Protein AF-F3G3C3-F1 (afdb_monomer_lite)

Radius of gyration: 20.69 Å; chains: 1; bounding box: 34×18×62 Å

Sequence (66 aa):
MKFSLRHIAATAGCMLIASQLLAEPKRPECIAPASPGGGFDLTCKLVQSALINEKILTSPMRVTYM

Secondary structure (DSSP, 8-state):
-HHHHHHHHHHHHHHHHGGGGGPPPSS-EEEESS-TTSHHHHHHHHHHHHHHHTTS-SSPPEEEE-

pLDDT: mean 83.37, std 12.83, range [53.12, 96.56]

Structure (mmCIF, N/CA/C/O backbone):
data_AF-F3G3C3-F1
#
_entry.id   AF-F3G3C3-F1
#
loop_
_atom_site.group_PDB
_atom_site.id
_atom_site.type_symbol
_atom_site.label_atom_id
_atom_site.label_alt_id
_atom_site.label_comp_id
_atom_site.label_asym_id
_atom_site.label_entity_id
_atom_site.label_seq_id
_atom_site.pdbx_PDB_ins_code
_atom_site.Cartn_x
_atom_site.Cartn_y
_atom_site.Cartn_z
_atom_site.occupancy
_atom_site.B_iso_or_equiv
_atom_site.auth_seq_id
_atom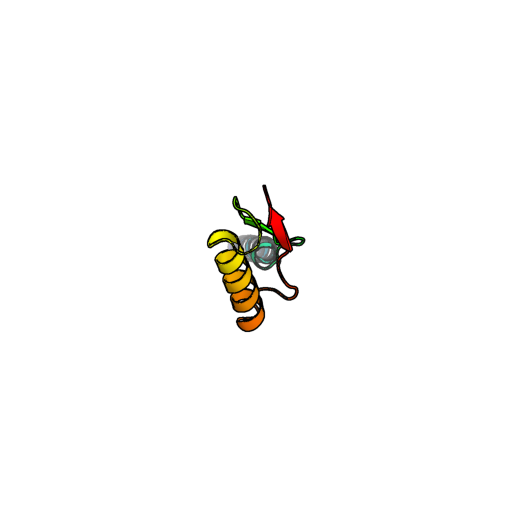_site.auth_comp_id
_atom_site.auth_asym_id
_atom_site.auth_atom_id
_atom_site.pdbx_PDB_model_num
ATOM 1 N N . MET A 1 1 ? -20.211 -6.394 50.195 1.00 53.12 1 MET A N 1
ATOM 2 C CA . MET A 1 1 ? -20.765 -6.058 48.856 1.00 53.12 1 MET A CA 1
ATOM 3 C C . MET A 1 1 ? -20.144 -4.827 48.169 1.00 53.12 1 MET A C 1
ATOM 5 O O . MET A 1 1 ? -20.442 -4.607 47.007 1.00 53.12 1 MET A O 1
ATOM 9 N N . LYS A 1 2 ? -19.242 -4.046 48.794 1.00 54.09 2 LYS A N 1
ATOM 10 C CA . LYS A 1 2 ? -18.600 -2.874 48.144 1.00 54.09 2 LYS A CA 1
ATOM 11 C C . LYS A 1 2 ? -17.411 -3.221 47.227 1.00 54.09 2 LYS A C 1
ATOM 13 O O . LYS A 1 2 ? -17.058 -2.436 46.355 1.00 54.09 2 LYS A O 1
ATOM 18 N N . PHE A 1 3 ? -16.805 -4.398 47.415 1.00 58.16 3 PHE A N 1
ATOM 19 C CA . PHE A 1 3 ? -15.616 -4.832 46.669 1.00 58.16 3 PHE A CA 1
ATOM 20 C C . PHE A 1 3 ? -15.942 -5.162 45.201 1.00 58.16 3 PHE A C 1
ATOM 22 O O . PHE A 1 3 ? -15.208 -4.754 44.313 1.00 58.16 3 PHE A O 1
ATOM 29 N N . SER A 1 4 ? -17.091 -5.792 44.930 1.00 62.03 4 SER A N 1
ATOM 30 C CA . SER A 1 4 ? -17.521 -6.184 43.575 1.00 62.03 4 SER A CA 1
ATOM 31 C C . SER A 1 4 ? -17.763 -4.981 42.645 1.00 62.03 4 SER A C 1
ATOM 33 O O . SER A 1 4 ? -17.327 -4.995 41.498 1.00 62.03 4 SER A O 1
ATOM 35 N N . LEU A 1 5 ? -18.336 -3.887 43.161 1.00 64.12 5 LEU A N 1
ATOM 36 C CA . LEU A 1 5 ? -18.683 -2.714 42.348 1.00 64.12 5 LEU A CA 1
ATOM 37 C C . LEU A 1 5 ? -17.450 -1.966 41.799 1.00 64.12 5 LEU A C 1
ATOM 39 O O . LEU A 1 5 ? -17.481 -1.448 40.687 1.00 64.12 5 LEU A O 1
ATOM 43 N N . ARG A 1 6 ? -16.334 -1.962 42.545 1.00 66.31 6 ARG A N 1
ATOM 44 C CA . ARG A 1 6 ? -15.061 -1.359 42.103 1.00 66.31 6 ARG A CA 1
ATOM 45 C C . ARG A 1 6 ? -14.400 -2.132 40.958 1.00 66.31 6 ARG A C 1
ATOM 47 O O . ARG A 1 6 ? -13.825 -1.516 40.069 1.00 66.31 6 ARG A O 1
ATOM 54 N N . HIS A 1 7 ? -14.503 -3.460 40.965 1.00 65.75 7 HIS A N 1
ATOM 55 C CA . HIS A 1 7 ? -13.897 -4.313 39.937 1.00 65.75 7 HIS A CA 1
ATOM 56 C C . HIS A 1 7 ? -14.679 -4.242 38.618 1.00 65.75 7 HIS A C 1
ATOM 58 O O . HIS A 1 7 ? -14.082 -4.234 37.542 1.00 65.75 7 HIS A O 1
ATOM 64 N N . ILE A 1 8 ? -16.006 -4.105 38.698 1.00 74.06 8 ILE A N 1
ATOM 65 C CA . ILE A 1 8 ? -16.871 -3.893 37.528 1.00 74.06 8 ILE A CA 1
ATOM 66 C C .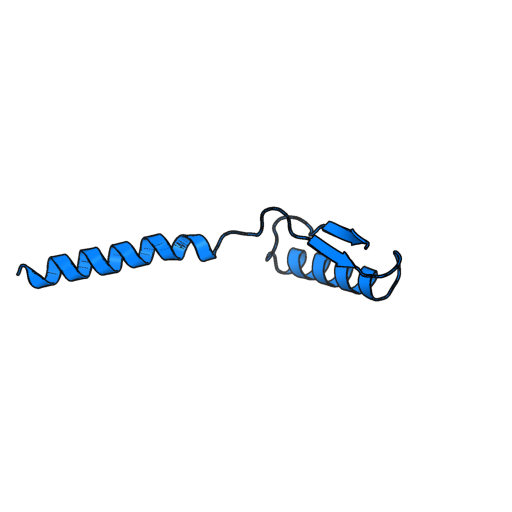 ILE A 1 8 ? -16.570 -2.535 36.874 1.00 74.06 8 ILE A C 1
ATOM 68 O O . ILE A 1 8 ? -16.420 -2.453 35.659 1.00 74.06 8 ILE A O 1
ATOM 72 N N . ALA A 1 9 ? -16.403 -1.475 37.671 1.00 72.25 9 ALA A N 1
ATOM 73 C CA . ALA A 1 9 ? -16.051 -0.156 37.143 1.00 72.25 9 ALA A CA 1
ATOM 74 C C . ALA A 1 9 ? -14.665 -0.138 36.464 1.00 72.25 9 ALA A C 1
ATOM 76 O O . ALA A 1 9 ? -14.506 0.455 35.399 1.00 72.25 9 ALA A O 1
ATOM 77 N N . ALA A 1 10 ? -13.672 -0.818 37.048 1.00 74.31 10 ALA A N 1
ATOM 78 C CA . ALA A 1 10 ? -12.321 -0.882 36.490 1.00 74.31 10 ALA A CA 1
ATOM 79 C C . ALA A 1 10 ? -12.262 -1.653 35.157 1.00 74.31 10 ALA A C 1
ATOM 81 O O . ALA A 1 10 ? -11.614 -1.209 34.211 1.00 74.31 10 ALA A O 1
ATOM 82 N N . THR A 1 11 ? -12.974 -2.778 35.053 1.00 74.25 11 THR A N 1
ATOM 83 C CA . THR A 1 11 ? -13.009 -3.596 33.827 1.00 74.25 11 THR A CA 1
ATOM 84 C C . THR A 1 11 ? -13.766 -2.912 32.687 1.00 74.25 11 THR A C 1
ATOM 86 O O . THR A 1 11 ? -13.294 -2.930 31.550 1.00 74.25 11 THR A O 1
ATOM 89 N N . ALA A 1 12 ? -14.875 -2.227 32.983 1.00 76.56 12 ALA A N 1
ATOM 90 C CA . ALA A 1 12 ? -15.594 -1.419 31.997 1.00 76.56 12 ALA A CA 1
ATOM 91 C C . ALA A 1 12 ? -14.736 -0.258 31.455 1.00 76.56 12 ALA A C 1
ATOM 93 O O . ALA A 1 12 ? -14.748 0.014 30.255 1.00 76.56 12 ALA A O 1
ATOM 94 N N . GLY A 1 13 ? -13.940 0.386 32.318 1.00 76.38 13 GLY A N 1
ATOM 95 C CA . GLY A 1 13 ? -13.006 1.442 31.914 1.00 76.38 13 GLY A CA 1
ATOM 96 C C . GLY A 1 13 ? -11.935 0.957 30.931 1.00 76.38 13 GLY A C 1
ATOM 97 O O . GLY A 1 13 ? -11.676 1.621 29.928 1.00 76.38 13 GLY A O 1
ATOM 98 N N . CYS A 1 14 ? -11.359 -0.227 31.160 1.00 73.75 14 CYS A N 1
ATOM 99 C CA . CYS A 1 14 ? -10.373 -0.815 30.247 1.00 73.75 14 CYS A CA 1
ATOM 100 C C . CYS A 1 14 ? -10.951 -1.128 28.858 1.00 73.75 14 CYS A C 1
ATOM 102 O O . CYS A 1 14 ? -10.262 -0.954 27.854 1.00 73.75 14 CYS A O 1
ATOM 104 N N . MET A 1 15 ? -12.215 -1.554 28.782 1.00 73.75 15 MET A N 1
ATOM 105 C CA . MET A 1 15 ? -12.853 -1.930 27.517 1.00 73.75 15 MET A CA 1
ATOM 106 C C . MET A 1 15 ? -13.088 -0.723 26.593 1.00 73.75 15 MET A C 1
ATOM 108 O O . MET A 1 15 ? -12.979 -0.846 25.375 1.00 73.75 15 MET A O 1
ATOM 112 N N . LEU A 1 16 ? -13.338 0.461 27.162 1.00 71.31 16 LEU A N 1
ATOM 113 C CA . LEU A 1 16 ? -13.531 1.698 26.396 1.00 71.31 16 LEU A CA 1
ATOM 114 C C . LEU A 1 16 ? -12.237 2.186 25.726 1.00 71.31 16 LEU A C 1
ATOM 116 O O . LEU A 1 16 ? -12.275 2.675 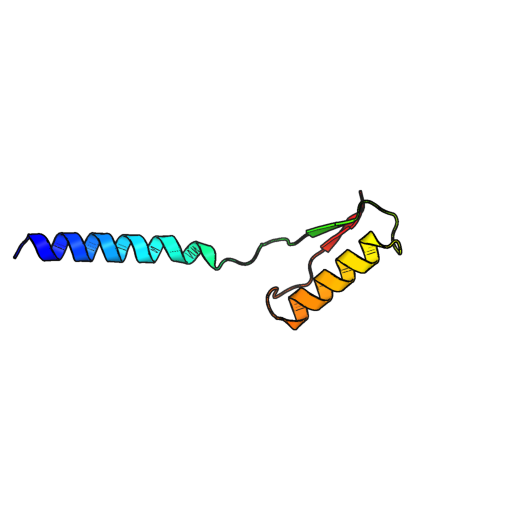24.597 1.00 71.31 16 LEU A O 1
ATOM 120 N N . ILE A 1 17 ? -11.087 2.009 26.381 1.00 70.31 17 ILE A N 1
ATOM 121 C CA . ILE A 1 17 ? -9.782 2.469 25.876 1.00 70.31 17 ILE A CA 1
ATOM 122 C C . ILE A 1 17 ? -9.305 1.613 24.688 1.00 70.31 17 ILE A C 1
ATOM 124 O O . ILE A 1 17 ? -8.688 2.132 23.759 1.00 70.31 17 ILE A O 1
ATOM 128 N N . ALA A 1 18 ? -9.643 0.321 24.663 1.00 68.50 18 ALA A N 1
ATOM 129 C CA . ALA A 1 18 ? -9.230 -0.602 23.601 1.00 68.50 18 ALA A CA 1
ATOM 130 C C . ALA A 1 18 ? -9.887 -0.332 22.230 1.00 68.50 18 ALA A C 1
ATOM 132 O O . ALA A 1 18 ? -9.402 -0.818 21.210 1.00 68.50 18 ALA A O 1
ATOM 133 N N . SER A 1 19 ? -10.958 0.468 22.178 1.00 64.19 19 SER A N 1
ATOM 134 C CA . SER A 1 19 ? -11.686 0.778 20.937 1.00 64.19 19 SER A CA 1
ATOM 135 C C . SER A 1 19 ? -10.856 1.534 19.887 1.00 64.19 19 SER A C 1
ATOM 137 O O . SER A 1 19 ? -11.181 1.492 18.702 1.00 64.19 19 SER A O 1
ATOM 139 N N . GLN A 1 20 ? -9.760 2.189 20.288 1.00 63.12 20 GLN A N 1
ATOM 140 C CA . GLN A 1 20 ? -8.923 2.981 19.377 1.00 63.12 20 GLN A CA 1
ATOM 141 C C . GLN A 1 20 ? -7.940 2.143 18.543 1.00 63.12 20 GLN A C 1
ATOM 143 O O . GLN A 1 20 ? -7.354 2.667 17.600 1.00 63.12 20 GLN A O 1
ATOM 148 N N . LEU A 1 21 ? -7.774 0.847 18.839 1.00 62.94 21 LEU A N 1
ATOM 149 C CA . LEU A 1 21 ? -6.886 -0.032 18.061 1.00 62.94 21 LEU A CA 1
ATOM 150 C C . LEU A 1 21 ? -7.452 -0.422 16.684 1.00 62.94 21 LEU A C 1
ATOM 152 O O . LEU A 1 21 ? -6.717 -0.960 15.863 1.00 62.94 21 LEU A O 1
ATOM 156 N N . LEU A 1 22 ? -8.734 -0.157 16.424 1.00 65.75 22 LEU A N 1
ATOM 157 C CA . LEU A 1 22 ? -9.425 -0.531 15.182 1.00 65.75 22 LEU A CA 1
ATOM 158 C C . LEU A 1 22 ? -9.504 0.615 14.157 1.0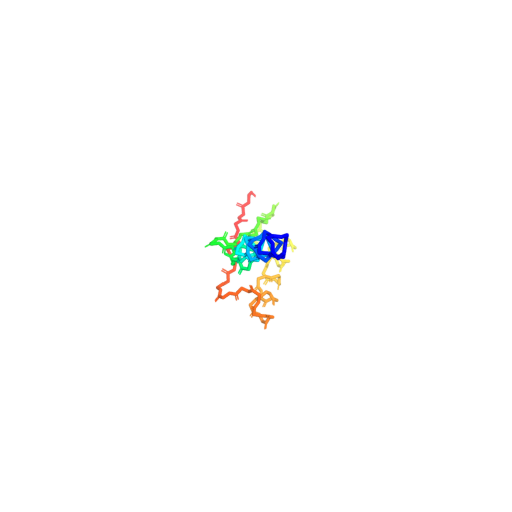0 65.75 22 LEU A C 1
ATOM 160 O O . LEU A 1 22 ? -10.239 0.516 13.178 1.00 65.75 22 LEU A O 1
ATOM 164 N N . ALA A 1 23 ? -8.795 1.724 14.383 1.00 70.94 23 ALA A N 1
ATOM 165 C CA . ALA A 1 23 ? -8.835 2.867 13.481 1.00 70.94 23 ALA A CA 1
ATOM 166 C C . ALA A 1 23 ? -7.918 2.656 12.267 1.00 70.94 23 ALA A C 1
ATOM 168 O O . ALA A 1 23 ? -6.706 2.491 12.404 1.00 70.94 23 ALA A O 1
ATOM 169 N N . GLU A 1 24 ? -8.499 2.720 11.070 1.00 72.00 24 GLU A N 1
ATOM 170 C CA . GLU A 1 24 ? -7.744 2.671 9.821 1.00 72.00 24 GLU A CA 1
ATOM 171 C C . GLU A 1 24 ? -6.841 3.917 9.671 1.00 72.00 24 GLU A C 1
ATOM 173 O O . GLU A 1 24 ? -7.249 5.030 10.044 1.00 72.00 24 GLU A O 1
ATOM 178 N N . PRO A 1 25 ? -5.609 3.782 9.139 1.00 78.06 25 PRO A N 1
ATOM 179 C CA . PRO A 1 25 ? -4.732 4.924 8.906 1.00 78.06 25 PRO A CA 1
ATOM 180 C C . PRO A 1 25 ? -5.401 5.963 7.998 1.00 78.06 25 PRO A C 1
ATOM 182 O O . PRO A 1 25 ? -5.833 5.651 6.895 1.00 78.06 25 PRO A O 1
ATOM 185 N N . LYS A 1 26 ? -5.442 7.234 8.422 1.00 80.75 26 LYS A N 1
ATOM 186 C CA . LYS A 1 26 ? -6.120 8.305 7.659 1.00 80.75 26 LYS A CA 1
ATOM 187 C C . LYS A 1 26 ? -5.503 8.587 6.283 1.00 80.75 26 LYS A C 1
ATOM 189 O O . LYS A 1 26 ? -6.178 9.144 5.424 1.00 80.75 26 LYS A O 1
ATOM 194 N N . ARG A 1 27 ? -4.206 8.319 6.108 1.00 84.38 27 ARG A N 1
ATOM 195 C CA . ARG A 1 27 ? -3.448 8.575 4.871 1.00 84.38 27 ARG A CA 1
ATOM 196 C C . ARG A 1 27 ? -2.362 7.507 4.707 1.00 84.38 27 ARG A C 1
ATOM 198 O O . ARG A 1 27 ? -1.213 7.773 5.049 1.00 84.38 27 ARG A O 1
ATOM 205 N N . PRO A 1 28 ? -2.715 6.292 4.272 1.00 90.38 28 PRO A N 1
ATOM 206 C CA . PRO A 1 28 ? -1.726 5.251 4.046 1.00 90.38 28 PRO A CA 1
ATOM 207 C C . PRO A 1 28 ? -0.816 5.644 2.872 1.00 90.38 28 PRO A C 1
ATOM 209 O O . PRO A 1 28 ? -1.302 6.067 1.818 1.00 90.38 28 PRO A O 1
ATOM 212 N N . GLU A 1 29 ? 0.497 5.481 3.046 1.00 92.12 29 GLU A N 1
ATOM 213 C CA . GLU A 1 29 ? 1.524 5.827 2.058 1.00 92.12 29 GLU A CA 1
ATOM 214 C C . GLU A 1 29 ? 2.621 4.752 1.994 1.00 92.12 29 GLU A C 1
ATOM 216 O O . GLU A 1 29 ? 3.091 4.277 3.027 1.00 92.12 29 GLU A O 1
ATOM 221 N N . CYS A 1 30 ? 3.044 4.389 0.781 1.00 93.69 30 CYS A N 1
ATOM 222 C CA . CYS A 1 30 ? 4.231 3.578 0.515 1.00 93.69 30 CYS A CA 1
ATOM 223 C C . CYS A 1 30 ? 5.273 4.449 -0.160 1.00 93.69 30 CYS A C 1
ATOM 225 O O . CYS A 1 30 ? 5.022 4.994 -1.238 1.00 93.69 30 CYS A O 1
ATOM 227 N N . ILE A 1 31 ? 6.436 4.570 0.472 1.00 94.31 31 ILE A N 1
ATOM 228 C CA . ILE A 1 31 ? 7.539 5.346 -0.078 1.00 94.31 31 ILE A CA 1
ATOM 229 C C . ILE A 1 31 ? 8.430 4.403 -0.881 1.00 94.31 31 ILE A C 1
ATOM 231 O O . ILE A 1 31 ? 9.073 3.517 -0.319 1.00 94.31 31 ILE A O 1
ATOM 235 N N . ALA A 1 32 ? 8.448 4.582 -2.197 1.00 95.94 32 ALA A N 1
ATOM 236 C CA . ALA A 1 32 ? 9.296 3.831 -3.107 1.00 95.94 32 ALA A CA 1
ATOM 237 C C . ALA A 1 32 ? 10.626 4.590 -3.310 1.00 95.94 32 ALA A C 1
ATOM 239 O O . ALA A 1 32 ? 10.616 5.651 -3.933 1.00 95.94 32 ALA A O 1
ATOM 240 N N . PRO A 1 33 ? 11.777 4.067 -2.840 1.00 91.06 33 PRO A N 1
ATOM 241 C CA . PRO A 1 33 ? 13.094 4.707 -2.975 1.00 91.06 33 PRO A CA 1
ATOM 242 C C . PRO A 1 33 ? 13.722 4.534 -4.368 1.00 91.06 33 PRO A C 1
ATOM 244 O O . PRO A 1 33 ? 14.938 4.432 -4.510 1.00 91.06 33 PRO A O 1
ATOM 247 N N . ALA A 1 34 ? 12.899 4.401 -5.404 1.00 89.00 34 ALA A N 1
ATOM 248 C CA . ALA A 1 34 ? 13.340 4.133 -6.764 1.00 89.00 34 ALA A CA 1
ATOM 249 C C . ALA A 1 34 ? 12.439 4.855 -7.766 1.00 89.00 34 ALA A C 1
ATOM 251 O O . ALA A 1 34 ? 11.319 5.251 -7.444 1.00 89.00 34 ALA A O 1
ATOM 252 N N . SER A 1 35 ? 12.908 4.971 -9.008 1.00 87.69 35 SER A N 1
ATOM 253 C CA . SER A 1 35 ? 12.108 5.531 -10.095 1.00 87.69 35 SER A CA 1
ATOM 254 C C . SER A 1 35 ? 10.807 4.736 -10.324 1.00 87.69 35 SER A C 1
ATOM 256 O O . SER A 1 35 ? 10.775 3.519 -10.092 1.00 87.69 35 SER A O 1
ATOM 258 N N . PRO A 1 36 ? 9.743 5.389 -10.832 1.00 91.75 36 PRO A N 1
ATOM 259 C CA . PRO A 1 36 ? 8.522 4.709 -11.257 1.00 91.75 36 PRO A CA 1
ATOM 260 C C . PRO A 1 36 ? 8.821 3.556 -12.222 1.00 91.75 36 PRO A C 1
ATOM 262 O O . PRO A 1 36 ? 9.665 3.677 -13.107 1.00 91.75 36 PRO A O 1
ATOM 265 N N . GLY A 1 37 ? 8.135 2.428 -12.050 1.00 91.62 37 GLY A N 1
ATOM 266 C CA . GLY A 1 37 ? 8.384 1.196 -12.804 1.00 91.62 37 GLY A CA 1
ATOM 267 C C . GLY A 1 37 ? 9.528 0.323 -12.271 1.00 91.62 37 GLY A C 1
ATOM 268 O O . GLY A 1 37 ? 9.698 -0.794 -12.753 1.00 91.62 37 GLY A O 1
ATOM 269 N N . GLY A 1 38 ? 10.292 0.777 -11.271 1.00 93.31 38 GLY A N 1
ATOM 270 C CA . GLY A 1 38 ? 11.288 -0.046 -10.583 1.00 93.31 38 GLY A CA 1
ATOM 271 C C . GLY A 1 38 ? 10.666 -1.105 -9.662 1.00 93.31 38 GLY A C 1
ATOM 272 O O . GLY A 1 38 ? 9.473 -1.078 -9.358 1.00 93.31 38 GLY A O 1
ATOM 273 N N . GLY A 1 39 ? 11.492 -2.022 -9.147 1.00 95.00 39 GLY A N 1
ATOM 274 C CA . GLY A 1 39 ? 11.024 -3.111 -8.274 1.00 95.00 39 GLY A CA 1
ATOM 275 C C . GLY A 1 39 ? 10.278 -2.627 -7.025 1.00 95.00 39 GLY A C 1
ATOM 276 O O . GLY A 1 39 ? 9.275 -3.223 -6.635 1.00 95.00 39 GLY A O 1
ATOM 277 N N . PHE A 1 40 ? 10.706 -1.506 -6.439 1.00 95.56 40 PHE A N 1
ATOM 278 C CA . PHE A 1 40 ? 10.025 -0.904 -5.290 1.00 95.56 40 PHE A CA 1
ATOM 279 C C . PHE A 1 40 ? 8.653 -0.318 -5.645 1.00 95.56 40 PHE A C 1
ATOM 281 O O . PHE A 1 40 ? 7.712 -0.502 -4.880 1.00 95.56 40 PHE A O 1
ATOM 288 N N . ASP A 1 41 ? 8.503 0.315 -6.813 1.00 95.31 41 ASP A N 1
ATOM 289 C CA . ASP A 1 41 ? 7.207 0.824 -7.283 1.00 95.31 41 ASP A CA 1
ATOM 290 C C . ASP A 1 41 ? 6.214 -0.323 -7.510 1.00 95.31 41 ASP A C 1
ATOM 292 O O . ASP A 1 41 ? 5.085 -0.293 -7.019 1.00 95.31 41 ASP A O 1
ATOM 296 N N . LEU A 1 42 ? 6.660 -1.381 -8.195 1.00 95.25 42 LEU A N 1
ATOM 297 C CA . LEU A 1 42 ? 5.847 -2.575 -8.426 1.00 95.25 42 LEU A CA 1
ATOM 298 C C . LEU A 1 42 ? 5.454 -3.252 -7.110 1.00 95.25 42 LEU A C 1
ATOM 300 O O . LEU A 1 42 ? 4.299 -3.636 -6.949 1.00 95.25 42 LEU A O 1
ATOM 304 N N . THR A 1 43 ? 6.381 -3.337 -6.152 1.00 95.62 43 THR A N 1
ATOM 305 C CA . THR A 1 43 ? 6.113 -3.896 -4.819 1.00 95.62 43 THR A CA 1
ATOM 306 C C . THR A 1 43 ? 5.083 -3.053 -4.063 1.00 95.62 43 THR A C 1
ATOM 308 O O . THR A 1 43 ? 4.107 -3.602 -3.556 1.00 95.62 43 THR A O 1
ATOM 311 N N . CYS A 1 44 ? 5.229 -1.722 -4.047 1.00 96.56 44 CYS A N 1
ATOM 312 C CA . CYS A 1 44 ? 4.249 -0.820 -3.435 1.00 96.56 44 CYS A CA 1
ATOM 313 C C . CYS A 1 44 ? 2.852 -0.969 -4.066 1.00 96.56 44 CYS A C 1
ATOM 315 O O . CYS A 1 44 ? 1.855 -0.999 -3.344 1.00 96.56 44 CYS A O 1
ATOM 317 N N . LYS A 1 45 ? 2.759 -1.108 -5.395 1.00 94.88 45 LYS A N 1
ATOM 318 C CA . LYS A 1 45 ? 1.487 -1.327 -6.114 1.00 94.88 45 LYS A CA 1
ATOM 319 C C . LYS A 1 45 ? 0.870 -2.702 -5.836 1.00 94.88 45 LYS A C 1
ATOM 321 O O . LYS A 1 45 ? -0.352 -2.820 -5.717 1.00 94.88 45 LYS A O 1
ATOM 326 N N . LEU A 1 46 ? 1.700 -3.733 -5.691 1.00 96.38 46 LEU A N 1
ATOM 327 C CA . LEU A 1 46 ? 1.273 -5.072 -5.279 1.00 96.38 46 LEU A CA 1
ATOM 328 C C . LEU A 1 46 ? 0.657 -5.042 -3.879 1.00 96.38 46 LEU A C 1
ATOM 330 O O . LEU A 1 46 ? -0.459 -5.519 -3.692 1.00 96.38 46 LEU A O 1
ATOM 334 N N . VAL A 1 47 ? 1.344 -4.413 -2.922 1.00 96.06 47 VAL A N 1
ATOM 335 C CA . VAL A 1 47 ? 0.846 -4.236 -1.550 1.00 96.06 47 VAL A CA 1
ATOM 336 C C . VAL A 1 47 ? -0.438 -3.410 -1.536 1.00 96.06 47 VAL A C 1
ATOM 338 O O . VAL A 1 47 ? -1.401 -3.797 -0.882 1.00 96.06 47 VAL A O 1
ATOM 341 N N . GLN A 1 48 ? -0.494 -2.312 -2.295 1.00 95.12 48 GLN A N 1
ATOM 342 C CA . GLN A 1 48 ? -1.701 -1.494 -2.438 1.00 95.12 48 GLN A CA 1
ATOM 343 C C . GLN A 1 48 ? -2.900 -2.344 -2.889 1.00 95.12 48 GLN A C 1
ATOM 345 O O . GLN A 1 48 ? -3.968 -2.267 -2.285 1.00 95.12 48 GLN A O 1
ATOM 350 N N . SER A 1 49 ? -2.713 -3.176 -3.916 1.00 95.56 49 SER A N 1
ATOM 351 C CA . SER A 1 49 ? -3.770 -4.046 -4.443 1.00 95.56 49 SER A CA 1
ATOM 352 C C . SER A 1 49 ? -4.167 -5.132 -3.439 1.00 95.56 49 SER A C 1
ATOM 354 O O . SER A 1 49 ? -5.353 -5.380 -3.243 1.00 95.56 49 SER A O 1
ATOM 356 N N . ALA A 1 50 ? -3.192 -5.745 -2.761 1.00 96.12 50 ALA A N 1
ATOM 357 C CA . ALA A 1 50 ? -3.441 -6.761 -1.742 1.00 96.12 50 ALA A CA 1
ATOM 358 C C . ALA A 1 50 ? -4.261 -6.208 -0.564 1.00 96.12 50 ALA A C 1
ATOM 360 O O . ALA A 1 50 ? -5.258 -6.810 -0.180 1.00 96.12 50 ALA A O 1
ATOM 361 N N . LEU A 1 51 ? -3.906 -5.031 -0.038 1.00 94.62 51 LEU A N 1
ATOM 362 C CA . LEU A 1 51 ? -4.603 -4.422 1.102 1.00 94.62 51 LEU A CA 1
ATOM 363 C C . LEU A 1 51 ? -6.053 -4.024 0.781 1.00 94.62 51 LEU A C 1
ATOM 365 O O . LEU A 1 51 ? -6.915 -4.117 1.654 1.00 94.62 51 LEU A O 1
ATOM 369 N N . ILE A 1 52 ? -6.331 -3.615 -0.462 1.00 94.19 52 ILE A N 1
ATOM 370 C CA . ILE A 1 52 ? -7.699 -3.360 -0.936 1.00 94.19 52 ILE A CA 1
ATOM 371 C C . ILE A 1 52 ? -8.483 -4.665 -1.098 1.00 94.19 52 ILE A C 1
ATOM 373 O O . ILE A 1 52 ? -9.625 -4.755 -0.651 1.00 94.19 52 ILE A O 1
ATOM 377 N N . ASN A 1 53 ? -7.879 -5.685 -1.712 1.00 95.44 53 ASN A N 1
ATOM 378 C CA . ASN A 1 53 ? -8.542 -6.967 -1.960 1.00 95.44 53 ASN A CA 1
ATOM 379 C C . ASN A 1 53 ? -8.907 -7.690 -0.656 1.00 95.44 53 ASN A C 1
ATOM 381 O O . ASN A 1 53 ? -10.010 -8.221 -0.538 1.00 95.44 53 ASN A O 1
ATOM 385 N N . GLU A 1 54 ? -8.022 -7.635 0.341 1.00 94.94 54 GLU A N 1
ATOM 386 C CA . GLU A 1 54 ? -8.257 -8.169 1.688 1.00 94.94 54 GLU A CA 1
ATOM 387 C C . GLU A 1 54 ? -9.158 -7.263 2.546 1.00 94.94 54 GLU A C 1
ATOM 389 O O . GLU A 1 54 ? -9.443 -7.583 3.699 1.00 94.94 54 GLU A O 1
ATOM 394 N N . LYS A 1 55 ? -9.625 -6.127 2.002 1.00 90.94 55 LYS A N 1
ATOM 395 C CA . LYS A 1 55 ? -10.472 -5.140 2.694 1.00 90.94 55 LYS A CA 1
ATOM 396 C C . LYS A 1 55 ? -9.858 -4.629 4.004 1.00 90.94 55 LYS A C 1
ATOM 398 O O . LYS A 1 55 ? -10.581 -4.244 4.918 1.00 90.94 55 LYS A O 1
ATOM 403 N N . ILE A 1 56 ? -8.527 -4.628 4.080 1.00 90.56 56 ILE A N 1
ATOM 404 C CA . ILE A 1 56 ? -7.761 -4.047 5.191 1.00 90.56 56 ILE A CA 1
ATOM 405 C C . ILE A 1 56 ? -7.740 -2.523 5.067 1.00 90.56 56 ILE A C 1
ATOM 407 O O . ILE A 1 56 ? -7.647 -1.830 6.073 1.00 90.56 56 ILE A O 1
ATOM 411 N N . LEU A 1 57 ? -7.797 -2.016 3.831 1.00 89.81 57 LEU A N 1
ATOM 412 C CA . LEU A 1 57 ? -7.954 -0.600 3.537 1.00 89.81 57 LEU A CA 1
ATOM 413 C C . LEU A 1 57 ? -9.237 -0.365 2.738 1.00 89.81 57 LEU A C 1
ATOM 415 O O . LEU A 1 57 ? -9.529 -1.061 1.767 1.00 89.81 57 LEU A O 1
ATOM 419 N N . THR A 1 58 ? -9.971 0.674 3.114 1.00 89.00 58 THR A N 1
ATOM 420 C CA . THR A 1 58 ? -11.157 1.176 2.406 1.00 89.00 58 THR A CA 1
ATOM 421 C C . THR A 1 58 ? -10.808 1.997 1.167 1.00 89.00 58 THR A C 1
ATOM 423 O O . THR A 1 58 ? -11.628 2.139 0.261 1.00 89.00 58 THR A O 1
ATOM 426 N N . SER A 1 59 ? -9.591 2.543 1.110 1.00 90.00 59 SER A N 1
ATOM 427 C CA . SER A 1 59 ? -9.095 3.347 -0.005 1.00 90.00 59 SER A CA 1
ATOM 428 C C . SER A 1 59 ? -7.644 2.995 -0.335 1.00 90.00 59 SER A C 1
ATOM 430 O O . SER A 1 59 ? -6.888 2.587 0.551 1.00 9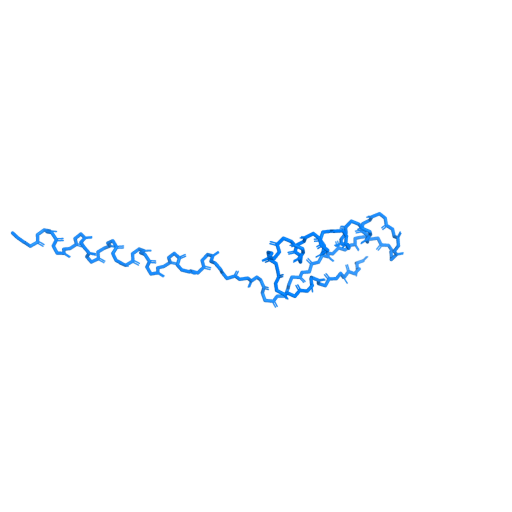0.00 59 SER A O 1
ATOM 432 N N . PRO A 1 60 ? -7.238 3.098 -1.612 1.00 90.38 60 PRO A N 1
ATOM 433 C CA . PRO A 1 60 ? -5.905 2.685 -2.011 1.00 90.38 60 PRO A CA 1
ATOM 434 C C . PRO A 1 60 ? -4.851 3.603 -1.388 1.00 90.38 60 PRO A C 1
ATOM 436 O O . PRO A 1 60 ? -4.933 4.828 -1.460 1.00 90.38 60 PRO A O 1
ATOM 439 N N . MET A 1 61 ? -3.825 2.981 -0.815 1.00 93.81 61 MET A N 1
ATOM 440 C CA . MET A 1 61 ? -2.613 3.634 -0.319 1.00 93.81 61 MET A CA 1
ATOM 441 C C . MET A 1 61 ? -1.951 4.504 -1.396 1.00 93.81 61 MET A C 1
ATOM 443 O O . MET A 1 61 ? -1.874 4.091 -2.546 1.00 93.81 61 MET A O 1
ATOM 447 N N . ARG A 1 62 ? -1.412 5.681 -1.058 1.00 94.12 62 ARG A N 1
ATOM 448 C CA . ARG A 1 62 ? -0.620 6.474 -2.018 1.00 94.12 62 ARG A CA 1
ATOM 449 C C . ARG A 1 62 ? 0.779 5.891 -2.181 1.00 94.12 62 ARG A C 1
ATOM 451 O O . ARG A 1 62 ? 1.397 5.497 -1.201 1.00 94.12 62 ARG A O 1
ATOM 458 N N . VAL A 1 63 ? 1.297 5.890 -3.405 1.00 94.25 63 VAL A N 1
ATOM 459 C CA . VAL A 1 63 ? 2.718 5.623 -3.658 1.00 94.25 63 VAL A CA 1
ATOM 460 C C . VAL A 1 63 ? 3.413 6.964 -3.854 1.00 94.25 63 VAL A C 1
ATOM 462 O O . VAL A 1 63 ? 2.998 7.751 -4.707 1.00 94.25 63 VAL A O 1
ATOM 465 N N . THR A 1 64 ? 4.438 7.224 -3.052 1.00 94.12 64 THR A N 1
ATOM 466 C CA . THR A 1 64 ? 5.273 8.424 -3.152 1.00 94.12 64 THR A CA 1
ATOM 467 C C . THR A 1 64 ? 6.697 8.003 -3.453 1.00 94.12 64 THR A C 1
ATOM 469 O O . THR A 1 64 ? 7.190 7.011 -2.921 1.00 94.12 64 THR A O 1
ATOM 472 N N . TYR A 1 65 ? 7.355 8.758 -4.318 1.00 92.69 65 TYR A N 1
ATOM 473 C CA . TYR A 1 65 ? 8.736 8.518 -4.7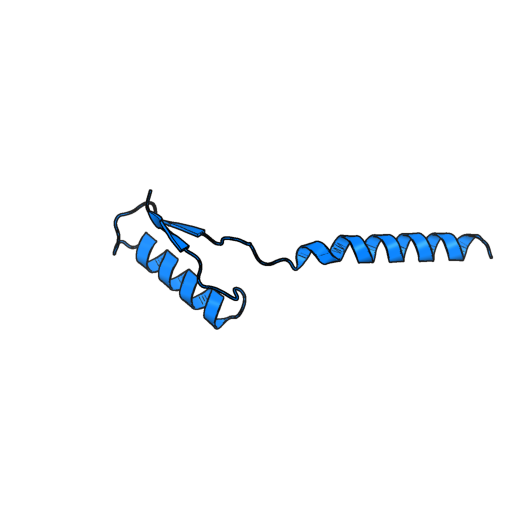11 1.00 92.69 65 TYR A CA 1
ATOM 474 C C . TYR A 1 65 ? 9.640 9.477 -3.929 1.00 92.69 65 TYR A C 1
ATOM 476 O O . TYR A 1 65 ? 9.282 10.650 -3.782 1.00 92.69 65 TYR A O 1
ATOM 484 N N . MET A 1 66 ? 10.762 8.971 -3.411 1.00 84.25 66 MET A N 1
ATOM 485 C CA . MET A 1 66 ? 11.823 9.772 -2.777 1.00 84.25 66 MET A CA 1
ATOM 486 C C . MET A 1 66 ? 13.061 9.846 -3.666 1.00 84.25 66 MET A C 1
ATOM 488 O O . MET A 1 66 ? 13.286 8.877 -4.428 1.00 84.25 66 MET A O 1
#

Organism: NCBI:txid629263

Foldseek 3Di:
DVVVVVVVVVVVVVVVVVVVVLDQDPAAEQEQADDCPDPSNVVLVVVQVVCVVVVVDPDGHYYHYD